Protein AF-A0A165BL50-F1 (afdb_monomer)

Radius of gyration: 15.46 Å; Cα contacts (8 Å, |Δi|>4): 243; chains: 1; bounding box: 38×26×50 Å

Organism: NCBI:txid1314781

Secondary structure (DSSP, 8-state):
-----------HHHHHHHHHHTTTS-EEEEEE-----HHHHHHHHHHHHHHHTTGGGEEEEEEEE-TT--STTTTGGGGS--TT--EEEEEE--SS-S-S--EEEE-S--TT--EEEEES--EEE-TTS---TT--EEEE-

Foldseek 3Di:
DDPPPDPPDPPLVVLLVVCVVCVPAQDAEAEADDDDDPVVLVVLQSSLVSVLVNQLRHAEYAEEAEPPNACPPSVVSQLDENANHAYDHYHYPDPDQRPPDADENGNAHHQRHAEDADYSDRYDYHPNRPDNPNHNYDHYD

Solvent-accessible surface area (backbone atoms only — not comparable to full-atom values): 7962 Å² total; per-residue (Å²): 141,75,83,85,74,72,85,72,71,82,56,60,66,57,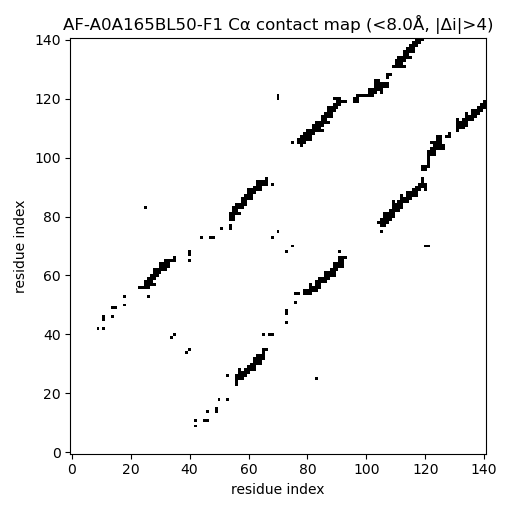53,51,51,55,60,63,72,46,75,84,54,76,37,73,46,78,45,84,43,87,66,83,45,72,71,52,54,52,53,50,50,52,50,45,56,58,50,39,78,47,34,58,35,30,28,34,38,37,39,35,37,36,59,90,69,53,66,74,74,64,52,52,46,44,49,41,58,24,60,55,22,31,36,42,36,40,38,39,58,67,94,63,78,50,58,95,64,62,42,68,45,26,57,54,36,35,69,43,26,28,35,42,35,40,29,50,60,47,72,33,62,21,84,90,48,88,69,58,84,45,54,78,41,80,47,79,89

Nearest PDB structures (foldseek):
  9esi-assembly1_z  TM=3.004E-01  e=2.885E+00  Schizosaccharomyces pombe

Mean predicted aligned error: 7.15 Å

pLDDT: mean 83.73, std 14.33, range [39.0, 98.31]

Sequence (141 aa):
MTDDGDMREIDLVHIELLLNRLQSAPLDVTLHWHHDSRHVVVNLRTALAQIAKHVARLRRVELWLPRGITREPTMDMFKAPTPILTHLFILIASTAQLSETFVENYFPHVPRLCFLELWGIGMSRSPRNPSFSCLRTLKLS

Structure (mmCIF, N/CA/C/O backbone):
data_AF-A0A165BL50-F1
#
_entry.id   AF-A0A165BL50-F1
#
loop_
_atom_site.group_PDB
_atom_site.id
_atom_site.type_symbol
_atom_site.label_atom_id
_atom_site.label_alt_id
_atom_site.label_comp_id
_atom_site.label_asym_id
_atom_site.label_entity_id
_atom_site.label_seq_id
_atom_site.pdbx_PDB_ins_code
_atom_site.Cartn_x
_atom_site.Cartn_y
_atom_site.Cartn_z
_atom_site.occupancy
_atom_site.B_iso_or_equiv
_atom_site.auth_seq_id
_atom_site.auth_comp_id
_atom_site.auth_asym_id
_atom_site.auth_atom_id
_atom_site.pdbx_PDB_model_num
ATOM 1 N N . MET A 1 1 ? 0.083 -16.455 -33.897 1.00 43.88 1 MET A N 1
ATOM 2 C CA . MET A 1 1 ? -1.155 -16.218 -33.129 1.00 43.88 1 MET A CA 1
ATOM 3 C C . MET A 1 1 ? -0.746 -15.853 -31.720 1.00 43.88 1 MET A C 1
ATOM 5 O O . MET A 1 1 ? -0.544 -16.732 -30.897 1.00 43.88 1 MET A O 1
ATOM 9 N N . THR A 1 2 ? -0.528 -14.569 -31.482 1.00 39.00 2 THR A N 1
ATOM 10 C CA . THR A 1 2 ? -0.402 -14.012 -30.137 1.00 39.00 2 THR A CA 1
ATOM 11 C C . THR A 1 2 ? -1.529 -13.015 -30.033 1.00 39.00 2 THR A C 1
ATOM 13 O O . THR A 1 2 ? -1.589 -12.064 -30.806 1.00 39.00 2 THR A O 1
ATOM 16 N N . ASP A 1 3 ? -2.469 -13.389 -29.182 1.00 40.22 3 ASP A N 1
ATOM 17 C CA . ASP A 1 3 ? -3.639 -12.647 -28.762 1.00 40.22 3 ASP A CA 1
ATOM 18 C C . ASP A 1 3 ? -3.217 -11.223 -28.379 1.00 40.22 3 ASP A C 1
ATOM 20 O O . ASP A 1 3 ? -2.521 -11.016 -27.385 1.00 40.22 3 ASP A O 1
ATOM 24 N N . ASP A 1 4 ? -3.573 -10.260 -29.229 1.00 43.59 4 ASP A N 1
ATOM 25 C CA . ASP A 1 4 ? -3.38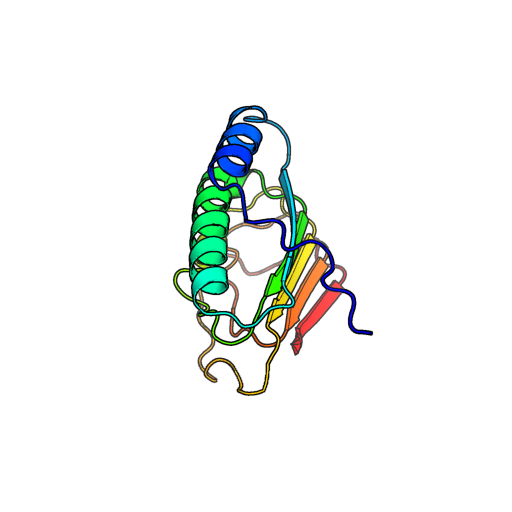2 -8.816 -29.047 1.00 43.59 4 ASP A CA 1
ATOM 26 C C . ASP A 1 4 ? -4.488 -8.313 -28.096 1.00 43.59 4 ASP A C 1
ATOM 28 O O . ASP A 1 4 ? -5.320 -7.458 -28.409 1.00 43.59 4 ASP A O 1
ATOM 32 N N . GLY A 1 5 ? -4.575 -9.007 -26.959 1.00 41.06 5 GLY A N 1
ATOM 33 C CA . GLY A 1 5 ? -5.680 -8.989 -26.022 1.00 41.06 5 GLY A CA 1
ATOM 34 C C . GLY A 1 5 ? -5.672 -7.721 -25.189 1.00 41.06 5 GLY A C 1
ATOM 35 O O . GLY A 1 5 ? -5.028 -7.654 -24.147 1.00 41.06 5 GLY A O 1
ATOM 36 N N . ASP A 1 6 ? -6.448 -6.751 -25.659 1.00 44.22 6 ASP A N 1
ATOM 37 C CA . ASP A 1 6 ? -7.112 -5.724 -24.858 1.00 44.22 6 ASP A CA 1
ATOM 38 C C . ASP A 1 6 ? -6.143 -4.871 -24.020 1.00 44.22 6 ASP A C 1
ATOM 40 O O . ASP A 1 6 ? -6.134 -4.882 -22.786 1.00 44.22 6 ASP A O 1
ATOM 44 N N . MET A 1 7 ? -5.324 -4.082 -24.724 1.00 46.00 7 MET A N 1
ATOM 45 C CA . MET A 1 7 ? -4.566 -2.970 -24.155 1.00 46.00 7 MET A CA 1
ATOM 46 C C . MET A 1 7 ? -5.552 -1.899 -23.667 1.00 46.00 7 MET A C 1
ATOM 48 O O . MET A 1 7 ? -5.769 -0.878 -24.317 1.00 46.00 7 MET A O 1
ATOM 52 N N . ARG A 1 8 ? -6.187 -2.147 -22.518 1.00 56.03 8 ARG A N 1
ATOM 53 C CA . ARG A 1 8 ? -6.992 -1.149 -21.819 1.00 56.03 8 ARG A CA 1
ATOM 54 C C . ARG A 1 8 ? -6.043 -0.063 -21.353 1.00 56.03 8 ARG A C 1
ATOM 56 O O . ARG A 1 8 ? -5.360 -0.200 -20.339 1.00 56.03 8 ARG A O 1
ATOM 63 N N . GLU A 1 9 ? -5.958 0.994 -22.147 1.00 63.38 9 GLU A N 1
ATOM 64 C CA . GLU A 1 9 ? -5.357 2.248 -21.732 1.00 63.38 9 GLU A CA 1
ATOM 65 C C . GLU A 1 9 ? -5.917 2.602 -20.348 1.00 63.38 9 GLU A C 1
ATOM 67 O O . GLU A 1 9 ? -7.124 2.501 -20.111 1.00 63.38 9 GLU A O 1
ATOM 72 N N . ILE A 1 10 ? -5.036 2.919 -19.392 1.00 67.19 10 ILE A N 1
ATOM 73 C CA . ILE A 1 10 ? -5.497 3.314 -18.061 1.00 67.19 10 ILE A CA 1
ATOM 74 C C . ILE A 1 10 ? -6.258 4.618 -18.227 1.00 67.19 10 ILE A C 1
ATOM 76 O O . ILE A 1 10 ? -5.647 5.673 -18.398 1.00 67.19 10 ILE A O 1
ATOM 80 N N . ASP A 1 11 ? -7.578 4.557 -18.111 1.00 82.69 11 ASP A N 1
ATOM 81 C CA . ASP A 1 11 ? -8.385 5.758 -17.986 1.00 82.69 11 ASP A CA 1
ATOM 82 C C . ASP A 1 11 ? -8.209 6.324 -16.568 1.00 82.69 11 ASP A C 1
ATOM 84 O O . ASP A 1 11 ? -8.940 6.014 -15.622 1.00 82.69 11 ASP A O 1
ATOM 88 N N . LEU A 1 12 ? -7.164 7.140 -16.415 1.00 83.31 12 LEU A N 1
ATOM 89 C CA . LEU A 1 12 ? -6.819 7.820 -15.167 1.00 83.31 12 LEU A CA 1
ATOM 90 C C . LEU A 1 12 ? -7.940 8.751 -14.689 1.00 83.31 12 LEU A C 1
ATOM 92 O O . LEU A 1 12 ? -8.072 8.977 -13.484 1.00 83.31 12 LEU A O 1
ATOM 96 N N . VAL A 1 13 ? -8.755 9.274 -15.612 1.00 85.31 13 VAL A N 1
ATOM 97 C CA . VAL A 1 13 ? -9.921 10.103 -15.284 1.00 85.31 13 VAL A CA 1
ATOM 98 C C . VAL A 1 13 ? -11.008 9.226 -14.676 1.00 85.31 13 VAL A C 1
ATOM 100 O O . VAL A 1 13 ? -11.589 9.578 -13.649 1.00 85.31 13 VAL A O 1
ATOM 103 N N . HIS A 1 14 ? -11.248 8.049 -15.253 1.00 86.12 14 HIS A N 1
ATOM 104 C CA . HIS A 1 14 ? -12.198 7.090 -14.701 1.00 86.12 14 HIS A CA 1
ATOM 105 C C . HIS A 1 14 ? -11.792 6.604 -13.305 1.00 86.12 14 HIS A C 1
ATOM 107 O O . HIS A 1 14 ? -12.635 6.578 -12.407 1.00 86.12 14 HIS A O 1
ATOM 113 N N . ILE A 1 15 ? -10.510 6.279 -13.090 1.00 85.19 15 ILE A N 1
ATOM 114 C CA . ILE A 1 15 ? -9.994 5.893 -11.765 1.00 85.19 15 ILE A CA 1
ATOM 115 C C . ILE A 1 15 ? -10.257 7.002 -10.745 1.00 85.19 15 ILE A C 1
ATOM 117 O O . ILE A 1 15 ? -10.827 6.740 -9.685 1.00 85.19 15 ILE A O 1
ATOM 121 N N . GLU A 1 16 ? -9.903 8.246 -11.069 1.00 87.12 16 GLU A N 1
ATOM 122 C CA . GLU A 1 16 ? -10.139 9.386 -10.182 1.00 87.12 16 GLU A CA 1
ATOM 123 C C . GLU A 1 16 ? -11.630 9.578 -9.871 1.00 87.12 16 GLU A C 1
ATOM 125 O O . GLU A 1 16 ? -12.008 9.751 -8.710 1.00 87.12 16 GLU A O 1
ATOM 130 N N . LEU A 1 17 ? -12.502 9.479 -10.879 1.00 87.44 17 LEU A N 1
ATOM 131 C CA . LEU A 1 17 ? -13.951 9.575 -10.694 1.00 87.44 17 LEU A CA 1
ATOM 132 C C . LEU A 1 17 ? -14.499 8.462 -9.792 1.00 87.44 17 LEU A C 1
ATOM 134 O O . LEU A 1 17 ? -15.326 8.739 -8.919 1.00 87.44 17 LEU A O 1
ATOM 138 N N . LEU A 1 18 ? -14.051 7.217 -9.969 1.00 86.25 18 LEU A N 1
ATOM 139 C CA . LEU A 1 18 ? -14.469 6.092 -9.127 1.00 86.25 18 LEU A CA 1
ATOM 140 C C . LEU A 1 1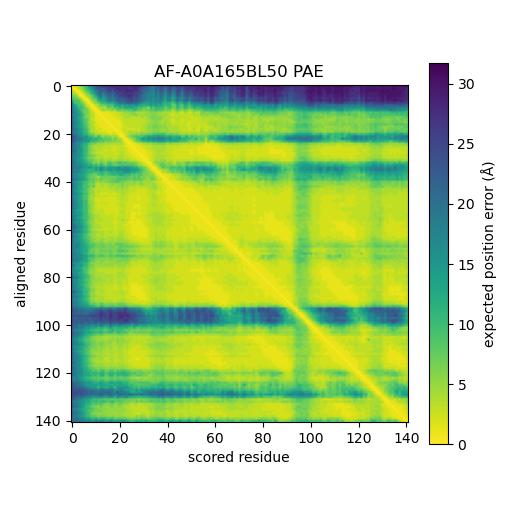8 ? -14.022 6.276 -7.673 1.00 86.25 18 LEU A C 1
ATOM 142 O O . LEU A 1 18 ? -14.826 6.107 -6.750 1.00 86.25 18 LEU A O 1
ATOM 146 N N . LEU A 1 19 ? -12.767 6.676 -7.463 1.00 88.12 19 LEU A N 1
ATOM 147 C CA . LEU A 1 19 ? -12.213 6.908 -6.129 1.00 88.12 19 LEU A CA 1
ATOM 148 C C . LEU A 1 19 ? -12.948 8.039 -5.392 1.00 88.12 19 LEU A C 1
ATOM 150 O O . LEU A 1 19 ? -13.220 7.916 -4.189 1.00 88.12 19 LEU A O 1
ATOM 154 N N . ASN A 1 20 ? -13.333 9.088 -6.129 1.00 86.50 20 ASN A N 1
ATOM 155 C CA . ASN A 1 20 ? -14.060 10.250 -5.618 1.00 86.50 20 ASN A CA 1
ATOM 156 C C . ASN A 1 20 ? -15.553 10.006 -5.382 1.00 86.50 20 ASN A C 1
ATOM 158 O O . ASN A 1 20 ? -16.134 10.681 -4.538 1.00 86.50 20 ASN A O 1
ATOM 162 N N . ARG A 1 21 ? -16.199 9.071 -6.089 1.00 84.75 21 ARG A N 1
ATOM 163 C CA . ARG A 1 21 ? -17.623 8.745 -5.865 1.00 84.75 21 ARG A CA 1
ATOM 164 C C . ARG A 1 21 ? -17.846 7.924 -4.598 1.00 84.75 21 ARG A C 1
ATOM 166 O O . ARG A 1 21 ? -18.884 8.048 -3.958 1.00 84.75 21 ARG A O 1
ATOM 173 N N . LEU A 1 22 ? -16.870 7.107 -4.212 1.00 78.62 22 LEU A N 1
ATOM 174 C CA . LEU A 1 22 ? -16.989 6.154 -3.106 1.00 78.62 22 LEU A CA 1
ATOM 175 C C . LEU A 1 22 ? -16.347 6.666 -1.805 1.00 78.62 22 LEU A C 1
ATOM 177 O O . LEU A 1 22 ? -15.743 5.880 -1.088 1.00 78.62 22 LEU A O 1
ATOM 181 N N . GLN A 1 23 ? -16.439 7.964 -1.491 1.00 75.94 23 GLN A N 1
ATOM 182 C CA . GLN A 1 23 ? -15.556 8.653 -0.524 1.00 75.94 23 GLN A CA 1
ATOM 183 C C . GLN A 1 23 ? -15.389 7.993 0.855 1.00 75.94 23 GLN A C 1
ATOM 185 O O . GLN A 1 23 ? -14.320 8.119 1.445 1.00 75.94 23 GLN A O 1
ATOM 190 N N . SER A 1 24 ? -16.396 7.282 1.366 1.00 81.00 24 SER A N 1
ATOM 191 C CA . SER A 1 24 ? -16.374 6.649 2.693 1.00 81.00 24 SER A CA 1
ATOM 192 C C . SER A 1 24 ? -16.245 5.123 2.670 1.00 81.00 24 SER A C 1
ATOM 194 O O . SER A 1 24 ? -16.049 4.510 3.720 1.00 81.00 24 SER A O 1
ATOM 196 N N . ALA A 1 25 ? -16.340 4.488 1.499 1.00 91.38 25 ALA A N 1
ATOM 197 C CA . ALA A 1 25 ? -16.301 3.034 1.404 1.00 91.38 25 ALA A CA 1
ATOM 198 C C . ALA A 1 25 ? -14.858 2.509 1.534 1.00 91.38 25 ALA A C 1
ATOM 200 O O . ALA A 1 25 ? -13.929 3.146 1.010 1.00 91.38 25 ALA A O 1
ATOM 201 N N . PRO A 1 26 ? -14.652 1.342 2.178 1.00 95.38 26 PRO A N 1
ATOM 202 C CA . PRO A 1 26 ? -13.386 0.623 2.104 1.00 95.38 26 PRO A CA 1
ATOM 203 C C . PRO A 1 26 ? -12.965 0.408 0.648 1.00 95.38 26 PRO A C 1
ATOM 205 O O . PRO A 1 26 ? -13.801 0.125 -0.210 1.00 95.38 26 PRO A O 1
ATOM 208 N N . LEU A 1 27 ? -11.672 0.559 0.385 1.00 95.12 27 LEU A N 1
ATOM 209 C CA . LEU A 1 27 ? -11.082 0.469 -0.940 1.00 95.12 27 LEU A CA 1
ATOM 210 C C . LEU A 1 27 ? -10.262 -0.818 -1.045 1.00 95.12 27 LEU A C 1
ATOM 212 O O . LEU A 1 27 ? -9.297 -1.011 -0.301 1.00 95.12 27 LEU A O 1
ATOM 216 N N . ASP A 1 28 ? -10.653 -1.671 -1.983 1.00 96.25 28 ASP A N 1
ATOM 217 C CA . ASP A 1 28 ? -9.877 -2.835 -2.391 1.00 96.25 28 ASP A CA 1
ATOM 218 C C . ASP A 1 28 ? -9.224 -2.529 -3.743 1.00 96.25 28 ASP A C 1
ATOM 220 O O . ASP A 1 28 ? -9.893 -2.081 -4.675 1.00 96.25 28 ASP A O 1
ATOM 224 N N . VAL A 1 29 ? -7.912 -2.729 -3.833 1.00 94.50 29 VAL A N 1
ATOM 225 C CA . VAL A 1 29 ? -7.104 -2.431 -5.017 1.00 94.50 29 VAL A CA 1
ATOM 226 C C . VAL A 1 29 ? -6.451 -3.712 -5.495 1.00 94.50 29 VAL A C 1
ATOM 228 O O . VAL A 1 29 ? -5.676 -4.320 -4.762 1.00 94.50 29 VAL A O 1
ATOM 231 N N . THR A 1 30 ? -6.707 -4.066 -6.747 1.00 94.62 30 THR A N 1
ATOM 232 C CA . THR A 1 30 ? -6.065 -5.192 -7.421 1.00 94.62 30 THR A CA 1
ATOM 233 C C . THR A 1 30 ? -5.530 -4.682 -8.753 1.00 94.62 30 THR A C 1
ATOM 235 O O . THR A 1 30 ? -6.307 -4.301 -9.628 1.00 94.62 30 THR A O 1
ATOM 238 N N . LEU A 1 31 ? -4.205 -4.619 -8.894 1.00 90.31 31 LEU A N 1
ATOM 239 C CA . LEU A 1 31 ? -3.535 -4.123 -10.098 1.00 90.31 31 LEU A CA 1
ATOM 240 C C . LEU A 1 31 ? -2.582 -5.186 -10.631 1.00 90.31 31 LEU A C 1
ATOM 242 O O . LEU A 1 31 ? -1.491 -5.371 -10.093 1.00 90.31 31 LEU A O 1
ATOM 246 N N . HIS A 1 32 ? -2.994 -5.857 -11.704 1.00 88.81 32 HIS A N 1
ATOM 247 C CA . HIS A 1 32 ? -2.169 -6.832 -12.408 1.00 88.81 32 HIS A CA 1
ATOM 248 C C . HIS A 1 32 ? -1.467 -6.170 -13.578 1.00 88.81 32 HIS A C 1
ATOM 250 O O . HIS A 1 32 ? -2.115 -5.733 -14.528 1.00 88.81 32 HIS A O 1
ATOM 256 N N . TRP A 1 33 ? -0.142 -6.112 -13.512 1.00 80.31 33 TRP A N 1
ATOM 257 C CA . TRP A 1 33 ? 0.651 -5.456 -14.529 1.00 80.31 33 TRP A CA 1
ATOM 258 C C . TRP A 1 33 ? 1.697 -6.395 -15.121 1.00 80.31 33 TRP A C 1
ATOM 260 O O . TRP A 1 33 ? 2.659 -6.779 -14.460 1.00 80.31 33 TRP A O 1
ATOM 270 N N . HIS A 1 34 ? 1.515 -6.749 -16.394 1.00 70.88 34 HIS A N 1
ATOM 271 C CA . HIS A 1 34 ? 2.358 -7.732 -17.083 1.00 70.88 34 HIS A CA 1
ATOM 272 C C . HIS A 1 34 ? 3.265 -7.128 -18.169 1.00 70.88 34 HIS A C 1
ATOM 274 O O . HIS A 1 34 ? 4.191 -7.795 -18.623 1.00 70.88 34 HIS A O 1
ATOM 280 N N . HIS A 1 35 ? 3.049 -5.867 -18.564 1.00 69.19 35 HIS A N 1
ATOM 281 C CA . HIS A 1 35 ? 3.787 -5.230 -19.661 1.00 69.19 35 HIS A CA 1
ATOM 282 C C . HIS A 1 35 ? 4.887 -4.275 -19.182 1.00 69.19 35 HIS A C 1
ATOM 284 O O . HIS A 1 35 ? 4.643 -3.394 -18.359 1.00 69.19 35 HIS A O 1
ATOM 290 N N . ASP A 1 36 ? 6.078 -4.410 -19.773 1.00 67.44 36 ASP A N 1
ATOM 291 C CA . ASP A 1 36 ? 7.304 -3.662 -19.448 1.00 67.44 36 ASP A CA 1
ATOM 292 C C . ASP A 1 36 ? 7.540 -2.472 -20.408 1.00 67.44 36 ASP A C 1
ATOM 294 O O . ASP A 1 36 ? 8.626 -2.266 -20.949 1.00 67.44 36 ASP A O 1
ATOM 298 N N . SER A 1 37 ? 6.485 -1.703 -20.702 1.00 74.44 37 SER A N 1
ATOM 299 C CA . SER A 1 37 ? 6.590 -0.497 -21.540 1.00 74.44 37 SER A CA 1
ATOM 300 C C . SER A 1 37 ? 6.802 0.755 -20.682 1.00 74.44 37 SER A C 1
ATOM 302 O O . SER A 1 37 ? 6.173 0.936 -19.640 1.00 74.44 37 SER A O 1
ATOM 304 N N . ARG A 1 38 ? 7.660 1.685 -21.124 1.00 71.50 38 ARG A N 1
ATOM 305 C CA . ARG A 1 38 ? 7.952 2.921 -20.368 1.00 71.50 38 ARG A CA 1
ATOM 306 C C . ARG A 1 38 ? 6.719 3.806 -20.159 1.00 71.50 38 ARG A C 1
ATOM 308 O O . ARG A 1 38 ? 6.532 4.323 -19.061 1.00 71.50 38 ARG A O 1
ATOM 315 N N . HIS A 1 39 ? 5.876 3.967 -21.182 1.00 72.94 39 HIS A N 1
ATOM 316 C CA . HIS A 1 39 ? 4.629 4.750 -21.088 1.00 72.94 39 HIS A CA 1
ATOM 317 C C . HIS A 1 39 ? 3.692 4.194 -20.016 1.00 72.94 39 HIS A C 1
ATOM 319 O O . HIS A 1 39 ? 3.039 4.912 -19.265 1.00 72.94 39 HIS A O 1
ATOM 325 N N . VAL A 1 40 ? 3.703 2.877 -19.916 1.00 74.94 40 VAL A N 1
ATOM 326 C CA . VAL A 1 40 ? 2.874 2.104 -19.020 1.00 74.94 40 VAL A CA 1
ATOM 327 C C . VAL A 1 40 ? 3.324 2.254 -17.557 1.00 74.94 40 VAL A C 1
ATOM 329 O O . VAL A 1 40 ? 2.486 2.431 -16.674 1.00 74.94 40 VAL A O 1
ATOM 332 N N . VAL A 1 41 ? 4.635 2.321 -17.296 1.00 80.12 41 VAL A N 1
ATOM 333 C CA . VAL A 1 41 ? 5.176 2.633 -15.958 1.00 80.12 41 VAL A CA 1
ATOM 334 C C . VAL A 1 41 ? 4.769 4.037 -15.490 1.00 80.12 41 VAL A C 1
ATOM 336 O O . VAL A 1 41 ? 4.488 4.232 -14.306 1.00 80.12 41 VAL A O 1
ATOM 339 N N . VAL A 1 42 ? 4.712 5.020 -16.396 1.00 83.38 42 VAL A N 1
ATOM 340 C CA . VAL A 1 42 ? 4.263 6.384 -16.062 1.00 83.38 42 VAL A CA 1
ATOM 341 C C . VAL A 1 42 ? 2.793 6.385 -15.648 1.00 83.38 42 VAL A C 1
ATOM 343 O O . VAL A 1 42 ? 2.470 6.897 -14.577 1.00 83.38 42 VAL A O 1
ATOM 346 N N . ASN A 1 43 ? 1.917 5.755 -16.433 1.00 85.31 43 ASN A N 1
ATOM 347 C CA . ASN A 1 43 ? 0.490 5.679 -16.108 1.00 85.31 43 ASN A CA 1
ATOM 348 C C . ASN A 1 43 ? 0.245 4.936 -14.787 1.00 85.31 43 ASN A C 1
ATOM 350 O O . ASN A 1 43 ? -0.557 5.384 -13.970 1.00 85.31 43 ASN A O 1
ATOM 354 N N . LEU A 1 44 ? 0.992 3.859 -14.530 1.00 86.62 44 LEU A N 1
ATOM 355 C CA . LEU A 1 44 ? 0.942 3.127 -13.265 1.00 86.62 44 LEU A CA 1
ATOM 356 C C . LEU A 1 44 ? 1.340 4.005 -12.071 1.00 86.62 44 LEU A C 1
ATOM 358 O O . LEU A 1 44 ? 0.649 4.009 -11.054 1.00 86.62 44 LEU A O 1
ATOM 362 N N . ARG A 1 45 ? 2.424 4.782 -12.189 1.00 88.00 45 ARG A N 1
ATOM 363 C CA . ARG A 1 45 ? 2.829 5.738 -11.143 1.00 88.00 45 ARG A CA 1
ATOM 364 C C . ARG A 1 45 ? 1.732 6.765 -10.873 1.00 88.00 45 ARG A C 1
ATOM 366 O O . ARG A 1 45 ? 1.451 7.047 -9.711 1.00 88.00 45 ARG A O 1
ATOM 373 N N . THR A 1 46 ? 1.088 7.282 -11.918 1.00 89.56 46 THR A N 1
ATOM 374 C CA . THR A 1 46 ? -0.016 8.241 -11.776 1.00 89.56 46 THR A CA 1
ATOM 375 C C . THR A 1 46 ? -1.233 7.610 -11.100 1.00 89.56 46 THR A C 1
ATOM 377 O O . THR A 1 46 ? -1.780 8.198 -10.168 1.00 89.56 46 THR A O 1
ATOM 380 N N . ALA A 1 47 ? -1.615 6.391 -11.491 1.00 90.12 47 ALA A N 1
ATOM 381 C CA . ALA A 1 47 ? -2.709 5.657 -10.857 1.00 90.12 47 ALA A CA 1
ATOM 382 C C . ALA A 1 47 ? -2.425 5.387 -9.368 1.00 90.12 47 ALA A C 1
ATOM 384 O O . ALA A 1 47 ? -3.273 5.637 -8.511 1.00 90.12 47 ALA A O 1
ATOM 385 N N . LEU A 1 48 ? -1.208 4.949 -9.031 1.00 92.62 48 LEU A N 1
ATOM 386 C CA . LEU A 1 48 ? -0.797 4.728 -7.640 1.00 92.62 48 LEU A CA 1
ATOM 387 C C . LEU A 1 48 ? -0.776 6.032 -6.834 1.00 92.62 48 LEU A C 1
ATOM 389 O O . LEU A 1 48 ? -1.210 6.039 -5.685 1.00 92.62 48 LEU A O 1
ATOM 393 N N . ALA A 1 49 ? -0.371 7.153 -7.438 1.00 92.06 49 ALA A N 1
ATOM 394 C CA . ALA A 1 49 ? -0.446 8.467 -6.801 1.00 92.06 49 ALA A CA 1
ATOM 395 C C . ALA A 1 49 ? -1.896 8.918 -6.537 1.00 92.06 49 ALA A C 1
ATOM 397 O O . ALA A 1 49 ? -2.166 9.544 -5.512 1.00 92.06 49 ALA A O 1
ATOM 398 N N . GLN A 1 50 ? -2.847 8.591 -7.418 1.00 92.25 50 GLN A N 1
ATOM 399 C CA . GLN A 1 50 ? -4.274 8.835 -7.169 1.00 92.25 50 GLN A CA 1
ATOM 400 C C . GLN A 1 50 ? -4.798 7.954 -6.025 1.00 92.25 50 GLN A C 1
ATOM 402 O O . GLN A 1 50 ? -5.453 8.461 -5.115 1.00 92.25 50 GLN A O 1
ATOM 407 N N . ILE A 1 51 ? -4.453 6.663 -6.014 1.00 93.44 51 ILE A N 1
ATOM 408 C CA . ILE A 1 51 ? -4.828 5.721 -4.944 1.00 93.44 51 ILE A CA 1
ATOM 409 C C . ILE A 1 51 ? -4.252 6.161 -3.592 1.00 93.44 51 ILE A C 1
A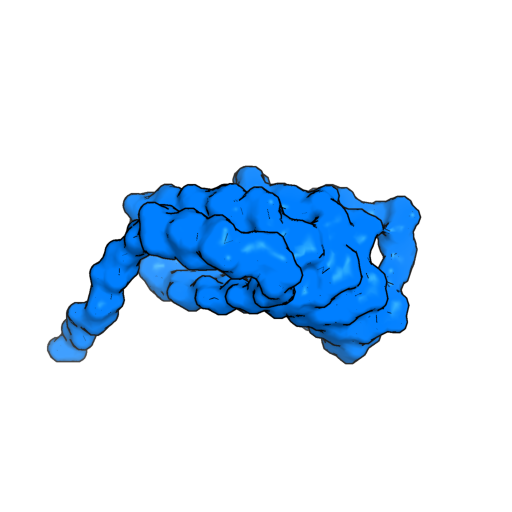TOM 411 O O . ILE A 1 51 ? -4.947 6.092 -2.576 1.00 93.44 51 ILE A O 1
ATOM 415 N N . ALA A 1 52 ? -3.021 6.679 -3.573 1.00 94.12 52 ALA A N 1
ATOM 416 C CA . ALA A 1 52 ? -2.352 7.169 -2.370 1.00 94.12 52 ALA A CA 1
ATOM 417 C C . ALA A 1 52 ? -3.161 8.244 -1.623 1.00 94.12 52 ALA A C 1
ATOM 419 O O . ALA A 1 52 ? -3.135 8.290 -0.393 1.00 94.12 52 ALA A O 1
ATOM 420 N N . LYS A 1 53 ? -3.951 9.061 -2.337 1.00 93.50 53 LYS A N 1
ATOM 421 C CA . LYS A 1 53 ? -4.849 10.063 -1.729 1.00 93.50 53 LYS A CA 1
ATOM 422 C C . LYS A 1 53 ? -5.946 9.433 -0.858 1.00 93.50 53 LYS A C 1
ATOM 424 O O . LYS A 1 53 ? -6.517 10.104 -0.004 1.00 93.50 53 LYS A O 1
ATOM 429 N N . HIS A 1 54 ? -6.228 8.144 -1.045 1.00 94.69 54 HIS A N 1
ATOM 430 C CA . HIS A 1 54 ? -7.261 7.386 -0.336 1.00 94.69 54 HIS A CA 1
ATOM 431 C C . HIS A 1 54 ? -6.676 6.301 0.577 1.00 94.69 54 HIS A C 1
ATOM 433 O O . HIS A 1 54 ? -7.384 5.376 0.975 1.00 94.69 54 HIS A O 1
ATOM 439 N N . VAL A 1 55 ? -5.398 6.420 0.944 1.00 95.19 55 VAL A N 1
ATOM 440 C CA . VAL A 1 55 ? -4.647 5.408 1.697 1.00 95.19 55 VAL A CA 1
ATOM 441 C C . VAL A 1 55 ? -5.342 4.926 2.978 1.00 95.19 55 VAL A C 1
ATOM 443 O O . VAL A 1 55 ? -5.398 3.727 3.236 1.00 95.19 55 VAL A O 1
ATOM 446 N N . ALA A 1 56 ? -5.972 5.824 3.742 1.00 95.25 56 ALA A N 1
ATOM 447 C CA . ALA A 1 56 ? -6.663 5.471 4.987 1.00 95.25 56 ALA A CA 1
ATOM 448 C C . ALA A 1 56 ? -7.861 4.519 4.786 1.00 95.25 56 ALA A C 1
ATOM 450 O O . ALA A 1 56 ? -8.315 3.888 5.742 1.00 95.25 56 ALA A O 1
ATOM 451 N N . ARG A 1 57 ? -8.369 4.415 3.550 1.00 95.56 57 ARG A N 1
ATOM 452 C CA . ARG A 1 57 ? -9.488 3.550 3.158 1.00 95.56 57 ARG A CA 1
ATOM 453 C C . ARG A 1 57 ? -9.032 2.195 2.619 1.00 95.56 57 ARG A C 1
ATOM 455 O O . ARG A 1 57 ? -9.883 1.344 2.379 1.00 95.56 57 ARG A O 1
ATOM 462 N N . LEU A 1 58 ? -7.734 1.982 2.402 1.00 96.94 58 LEU A N 1
ATOM 463 C CA . LEU A 1 58 ? -7.234 0.728 1.844 1.00 96.94 58 LEU A CA 1
ATOM 464 C C . LEU A 1 58 ? -7.507 -0.428 2.806 1.00 96.94 58 LEU A C 1
ATOM 466 O O . LEU A 1 58 ? -7.044 -0.423 3.947 1.00 96.94 58 LEU A O 1
ATOM 470 N N . ARG A 1 59 ? -8.260 -1.421 2.329 1.00 97.31 59 ARG A N 1
ATOM 471 C CA . ARG A 1 59 ? -8.613 -2.633 3.076 1.00 97.31 59 ARG A CA 1
ATOM 472 C C . ARG A 1 59 ? -7.894 -3.860 2.530 1.00 97.31 59 ARG A C 1
ATOM 474 O O . ARG A 1 59 ? -7.371 -4.649 3.324 1.00 97.31 59 ARG A O 1
ATOM 481 N N . ARG A 1 60 ? -7.851 -4.021 1.207 1.00 98.12 60 ARG A N 1
ATOM 482 C CA . ARG A 1 60 ? -7.088 -5.067 0.515 1.00 98.12 60 ARG A CA 1
ATOM 483 C C . ARG A 1 60 ? -6.295 -4.450 -0.624 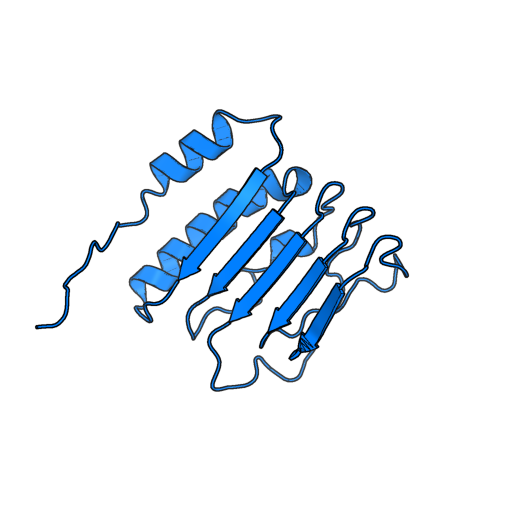1.00 98.12 60 ARG A C 1
ATOM 485 O O . ARG A 1 60 ? -6.844 -3.660 -1.383 1.00 98.12 60 ARG A O 1
ATOM 492 N N . VAL A 1 61 ? -5.020 -4.793 -0.733 1.00 97.69 61 VAL A N 1
ATOM 493 C CA . VAL A 1 61 ? -4.152 -4.301 -1.802 1.00 97.69 61 VAL A CA 1
ATOM 494 C C . VAL A 1 61 ? -3.347 -5.456 -2.363 1.00 97.69 61 VAL A C 1
ATOM 496 O O . VAL A 1 61 ? -2.633 -6.124 -1.619 1.00 97.69 61 VAL A O 1
ATOM 499 N N . GLU A 1 62 ? -3.465 -5.672 -3.665 1.00 97.06 62 GLU A N 1
ATOM 500 C CA . GLU A 1 62 ? -2.761 -6.707 -4.407 1.00 97.06 62 GLU A CA 1
ATOM 501 C C . GLU A 1 62 ? -2.142 -6.067 -5.659 1.00 97.06 62 GLU A C 1
ATOM 503 O O . GLU A 1 62 ? -2.846 -5.604 -6.560 1.00 97.06 62 GLU A O 1
ATOM 508 N N . LEU A 1 63 ? -0.812 -5.956 -5.678 1.00 94.38 63 LEU A N 1
ATOM 509 C CA . LEU A 1 63 ? -0.055 -5.284 -6.733 1.00 94.38 63 LEU A CA 1
ATOM 510 C C . LEU A 1 63 ? 0.916 -6.267 -7.389 1.00 94.38 63 LEU A C 1
ATOM 512 O O . LEU A 1 63 ? 1.834 -6.750 -6.732 1.00 94.38 63 LEU A O 1
ATOM 516 N N . TRP A 1 64 ? 0.763 -6.499 -8.690 1.00 92.75 64 TRP A N 1
ATOM 517 C CA . TRP A 1 64 ? 1.756 -7.164 -9.534 1.00 92.75 64 TRP A CA 1
ATOM 518 C C . TRP A 1 64 ? 2.345 -6.101 -10.440 1.00 92.75 64 TRP A C 1
ATOM 520 O O . TRP A 1 64 ? 1.673 -5.603 -11.336 1.00 92.75 64 TRP A O 1
ATOM 530 N N . LEU A 1 65 ? 3.572 -5.696 -10.158 1.00 88.94 65 LEU A N 1
ATOM 531 C CA . LEU A 1 65 ? 4.194 -4.524 -10.745 1.00 88.94 65 LEU A CA 1
ATOM 532 C C . LEU A 1 65 ? 5.268 -4.944 -11.752 1.00 88.94 65 LEU A C 1
ATOM 534 O O . LEU A 1 65 ? 5.971 -5.939 -11.526 1.00 88.94 65 LEU A O 1
ATOM 538 N N . PRO A 1 66 ? 5.427 -4.179 -12.847 1.00 87.00 66 PRO A N 1
ATOM 539 C CA . PRO A 1 66 ? 6.409 -4.490 -13.868 1.00 87.00 66 PRO A CA 1
ATOM 540 C C . PRO A 1 66 ? 7.826 -4.202 -13.361 1.00 87.00 66 PRO A C 1
ATOM 542 O O . PRO A 1 66 ? 8.043 -3.579 -12.314 1.00 87.00 66 PRO A O 1
ATOM 545 N N . ARG A 1 67 ? 8.810 -4.624 -14.155 1.00 81.75 67 ARG A N 1
ATOM 546 C CA . ARG A 1 67 ? 10.214 -4.261 -13.952 1.00 81.75 67 ARG A CA 1
ATOM 547 C C . ARG A 1 67 ? 10.396 -2.744 -14.029 1.00 81.75 67 ARG A C 1
ATOM 549 O O . ARG A 1 67 ? 9.598 -2.017 -14.612 1.00 81.75 67 ARG A O 1
ATOM 556 N N . GLY A 1 68 ? 11.452 -2.249 -13.386 1.00 79.38 68 GLY A N 1
ATOM 557 C CA . GLY A 1 68 ? 11.802 -0.826 -13.410 1.00 79.38 68 GLY A CA 1
ATOM 558 C C . GLY A 1 68 ? 10.913 0.082 -12.553 1.00 79.38 68 GLY A C 1
ATOM 559 O O . GLY A 1 68 ? 11.192 1.281 -12.465 1.00 79.38 68 GLY A O 1
ATOM 560 N N . ILE A 1 69 ? 9.886 -0.453 -11.876 1.00 84.12 69 ILE A N 1
ATOM 561 C CA . ILE A 1 69 ? 9.175 0.310 -10.852 1.00 84.12 69 ILE A CA 1
ATOM 562 C C . ILE A 1 69 ? 10.128 0.587 -9.683 1.00 84.12 69 ILE A C 1
ATOM 564 O O . ILE A 1 69 ? 10.804 -0.300 -9.162 1.00 84.12 69 ILE A O 1
ATOM 568 N N . THR A 1 70 ? 10.205 1.846 -9.272 1.00 83.94 70 THR A N 1
ATOM 569 C CA . THR A 1 70 ? 11.009 2.250 -8.118 1.00 83.94 70 THR A CA 1
ATOM 570 C C . THR A 1 70 ? 10.149 2.190 -6.864 1.00 83.94 70 THR A C 1
ATOM 572 O O . THR A 1 70 ? 8.988 2.602 -6.906 1.00 83.94 70 THR A O 1
ATOM 575 N N . ARG A 1 71 ? 10.711 1.712 -5.743 1.00 86.12 71 ARG A N 1
ATOM 576 C CA . ARG A 1 71 ? 10.027 1.724 -4.436 1.00 86.12 71 ARG A CA 1
ATOM 577 C C . ARG A 1 71 ? 9.553 3.134 -4.094 1.00 86.12 71 ARG A C 1
ATOM 579 O O . ARG A 1 71 ? 8.378 3.330 -3.828 1.00 86.12 71 ARG A O 1
ATOM 586 N N . GLU A 1 72 ? 10.448 4.113 -4.141 1.00 85.38 72 GLU A N 1
ATOM 587 C CA . GLU A 1 72 ? 10.118 5.516 -3.886 1.00 85.38 72 GLU A CA 1
ATOM 588 C C . GLU A 1 72 ? 9.982 6.268 -5.223 1.00 85.38 72 GLU A C 1
ATOM 590 O O . GLU A 1 72 ? 10.739 5.986 -6.164 1.00 85.38 72 GLU A O 1
ATOM 595 N N . PRO A 1 73 ? 8.999 7.177 -5.369 1.00 86.38 73 PRO A N 1
ATOM 596 C CA . PRO A 1 73 ? 7.932 7.510 -4.412 1.00 86.38 73 PRO A CA 1
ATOM 597 C C . PRO A 1 73 ? 6.718 6.557 -4.469 1.00 86.38 73 PRO A C 1
ATOM 599 O O . PRO A 1 73 ? 5.745 6.734 -3.744 1.00 86.38 73 PRO A O 1
ATOM 602 N N . THR A 1 74 ? 6.741 5.551 -5.346 1.00 86.94 74 THR A N 1
ATOM 603 C CA . THR A 1 74 ? 5.577 4.717 -5.700 1.00 86.94 74 THR A CA 1
ATOM 604 C C . THR A 1 74 ? 4.887 4.047 -4.503 1.00 86.94 74 THR A C 1
ATOM 606 O O . THR A 1 74 ? 3.668 3.896 -4.493 1.00 86.94 74 THR A O 1
ATOM 609 N N . MET A 1 75 ? 5.657 3.651 -3.491 1.00 90.56 75 MET A N 1
ATOM 610 C CA . MET A 1 75 ? 5.190 2.929 -2.305 1.00 90.56 75 MET A CA 1
ATOM 611 C C . MET A 1 75 ? 5.054 3.823 -1.075 1.00 90.56 75 MET A C 1
ATOM 613 O O . MET A 1 75 ? 4.606 3.346 -0.033 1.00 90.56 75 MET A O 1
ATOM 617 N N . ASP A 1 76 ? 5.375 5.118 -1.177 1.00 92.31 76 ASP A N 1
ATOM 618 C CA . ASP A 1 76 ? 5.368 6.040 -0.034 1.00 92.31 76 ASP A CA 1
ATOM 619 C C . ASP A 1 76 ? 3.985 6.195 0.600 1.00 92.31 76 ASP A C 1
ATOM 621 O O . ASP A 1 76 ? 3.889 6.548 1.773 1.00 92.31 76 ASP A O 1
ATOM 625 N N . MET A 1 77 ? 2.908 5.847 -0.113 1.00 94.62 77 MET A N 1
ATOM 626 C CA . MET A 1 77 ? 1.576 5.773 0.488 1.00 94.62 77 MET A CA 1
ATOM 627 C C . MET A 1 77 ? 1.556 4.878 1.732 1.00 94.62 77 MET A C 1
ATOM 629 O O . MET A 1 77 ? 0.943 5.230 2.733 1.00 94.62 77 MET A O 1
ATOM 633 N N . PHE A 1 78 ? 2.307 3.777 1.750 1.00 94.50 78 PHE A N 1
ATOM 634 C CA . PHE A 1 78 ? 2.363 2.881 2.906 1.00 94.50 78 PHE A CA 1
ATOM 635 C C . PHE A 1 78 ? 3.173 3.438 4.090 1.00 94.50 78 PHE A C 1
ATOM 637 O O . PHE A 1 78 ? 3.189 2.818 5.154 1.00 94.50 78 PHE A O 1
ATOM 644 N N . LYS A 1 79 ? 3.812 4.609 3.947 1.00 94.19 79 LYS A N 1
ATOM 645 C CA . LYS A 1 79 ? 4.361 5.387 5.072 1.00 94.19 79 LYS A CA 1
ATOM 646 C C . LYS A 1 79 ? 3.277 6.182 5.811 1.00 94.19 79 LYS A C 1
ATOM 648 O O . LYS A 1 79 ? 3.551 6.720 6.879 1.00 94.19 79 LYS A O 1
ATOM 653 N N . ALA A 1 80 ? 2.051 6.251 5.286 1.00 94.31 80 ALA A N 1
ATOM 654 C CA . ALA A 1 80 ? 0.897 6.824 5.972 1.00 94.31 80 ALA A CA 1
ATOM 655 C C . ALA A 1 80 ? 0.112 5.758 6.776 1.00 94.31 80 ALA A C 1
ATOM 657 O O . ALA A 1 80 ? 0.199 4.559 6.489 1.00 94.31 80 ALA A O 1
ATOM 658 N N . PRO A 1 81 ? -0.681 6.163 7.788 1.00 94.38 81 PRO A N 1
ATOM 659 C CA . PRO A 1 81 ? -1.581 5.256 8.500 1.00 94.38 81 PRO A CA 1
ATOM 660 C C . PRO A 1 81 ? -2.590 4.560 7.574 1.00 94.38 81 PRO A C 1
ATOM 662 O O . PRO A 1 81 ? -3.264 5.200 6.769 1.00 94.38 81 PRO A O 1
ATOM 665 N N . THR A 1 82 ? -2.743 3.247 7.745 1.00 95.50 82 THR A N 1
ATOM 666 C CA . THR A 1 82 ? -3.643 2.374 6.970 1.00 95.50 82 THR A CA 1
ATOM 667 C C . THR A 1 82 ? -4.484 1.527 7.943 1.00 95.50 82 THR A C 1
ATOM 669 O O . THR A 1 82 ? -4.335 0.307 8.031 1.00 95.50 82 THR A O 1
ATOM 672 N N . PRO A 1 83 ? -5.371 2.166 8.736 1.00 95.19 83 PRO A N 1
ATOM 673 C CA . PRO A 1 83 ? -5.977 1.565 9.930 1.00 95.19 83 PRO A CA 1
ATOM 674 C C . PRO A 1 83 ? -6.880 0.359 9.642 1.00 95.19 83 PRO A C 1
ATOM 676 O O . PRO A 1 83 ? -7.102 -0.476 10.521 1.00 95.19 83 PRO A O 1
ATOM 679 N N . ILE A 1 84 ? -7.418 0.269 8.424 1.00 96.88 84 ILE A N 1
ATOM 680 C CA . ILE A 1 84 ? -8.344 -0.793 8.020 1.00 96.88 84 ILE A CA 1
ATOM 681 C C . ILE A 1 84 ? -7.728 -1.815 7.061 1.00 96.88 84 ILE A C 1
ATOM 683 O O . ILE A 1 84 ? -8.443 -2.707 6.606 1.00 96.88 84 ILE A O 1
ATOM 687 N N . LEU A 1 85 ? -6.423 -1.720 6.785 1.00 97.62 85 LEU A N 1
ATOM 688 C CA . LEU A 1 85 ? -5.720 -2.648 5.906 1.00 97.62 85 LEU A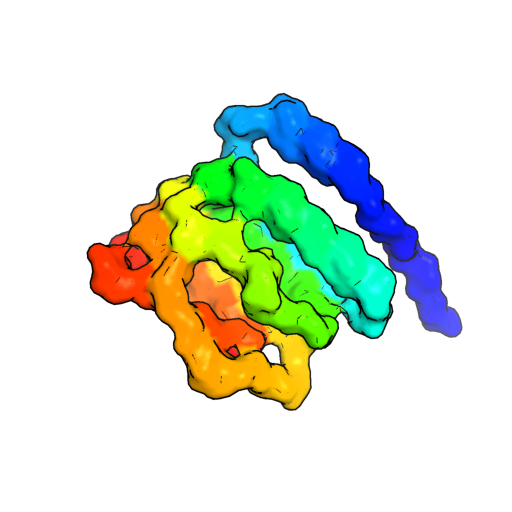 CA 1
ATOM 689 C C . LEU A 1 85 ? -5.652 -4.033 6.550 1.00 97.62 85 LEU A C 1
ATOM 691 O O . LEU A 1 85 ? -5.164 -4.193 7.666 1.00 97.62 85 LEU A O 1
ATOM 695 N N . THR A 1 86 ? -6.148 -5.031 5.825 1.00 98.12 86 THR A N 1
ATOM 696 C CA . THR A 1 86 ? -6.211 -6.437 6.253 1.00 98.12 86 THR A CA 1
ATOM 697 C C . THR A 1 86 ? -5.337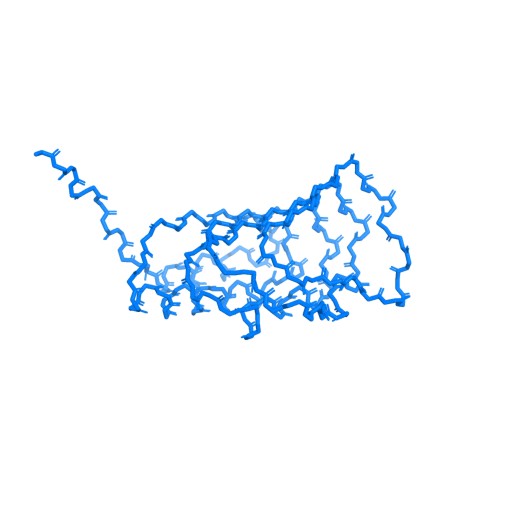 -7.349 5.405 1.00 98.12 86 THR A C 1
ATOM 699 O O . THR A 1 86 ? -4.852 -8.366 5.904 1.00 98.12 86 THR A O 1
ATOM 702 N N . HIS A 1 87 ? -5.118 -6.981 4.143 1.00 98.31 87 HIS A N 1
ATOM 703 C CA . HIS A 1 87 ? -4.400 -7.783 3.165 1.00 98.31 87 HIS A CA 1
ATOM 704 C C . HIS A 1 87 ? -3.484 -6.894 2.331 1.00 98.31 87 HIS A C 1
ATOM 706 O O . HIS A 1 87 ? -3.960 -5.941 1.710 1.00 98.31 87 HIS A O 1
ATOM 712 N N . LEU A 1 88 ? -2.194 -7.221 2.319 1.00 97.44 88 LEU A N 1
ATOM 713 C CA . LEU A 1 88 ? -1.209 -6.585 1.461 1.00 97.44 88 LEU A CA 1
ATOM 714 C C . LEU A 1 88 ? -0.382 -7.643 0.734 1.00 97.44 88 LEU A C 1
ATOM 716 O O . LEU A 1 88 ? 0.331 -8.422 1.367 1.00 97.44 88 LEU A O 1
ATOM 720 N N . PHE A 1 89 ? -0.459 -7.613 -0.589 1.00 96.62 89 PHE A N 1
ATOM 721 C CA . PHE A 1 89 ? 0.359 -8.390 -1.502 1.00 96.62 89 PHE A CA 1
ATOM 722 C C . PHE A 1 89 ? 1.047 -7.435 -2.477 1.00 96.62 89 PHE A C 1
ATOM 724 O O . PHE A 1 89 ? 0.388 -6.637 -3.148 1.00 96.62 89 PHE A O 1
ATOM 731 N N . ILE A 1 90 ? 2.373 -7.503 -2.555 1.00 93.88 90 ILE A N 1
ATOM 732 C CA . ILE A 1 90 ? 3.162 -6.755 -3.532 1.00 93.88 90 ILE A CA 1
ATOM 733 C C . ILE A 1 90 ? 4.169 -7.706 -4.156 1.00 93.88 90 ILE A C 1
ATOM 735 O O . ILE A 1 90 ? 5.036 -8.246 -3.470 1.00 93.88 90 ILE A O 1
ATOM 739 N N . LEU A 1 91 ? 4.077 -7.852 -5.471 1.00 91.50 91 LEU A N 1
ATOM 740 C CA . LEU A 1 91 ? 5.026 -8.574 -6.291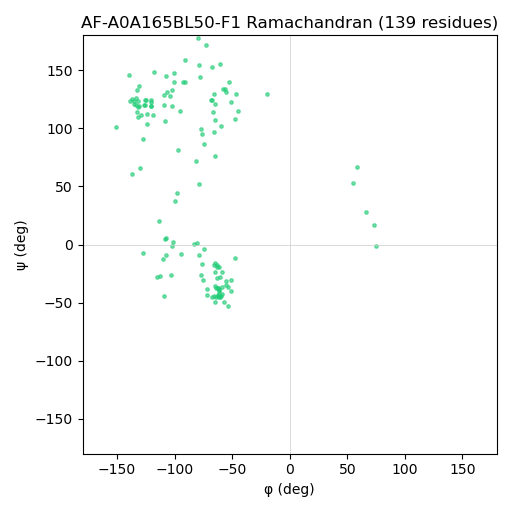 1.00 91.50 91 LEU A CA 1
ATOM 741 C C . LEU A 1 91 ? 5.604 -7.635 -7.332 1.00 91.50 91 LEU A C 1
ATOM 743 O O . LEU A 1 91 ? 4.879 -7.105 -8.167 1.00 91.50 91 LEU A O 1
ATOM 747 N N . ILE A 1 92 ? 6.917 -7.446 -7.296 1.00 87.44 92 ILE A N 1
ATOM 748 C CA . ILE A 1 92 ? 7.646 -6.753 -8.356 1.00 87.44 92 ILE A CA 1
ATOM 749 C C . ILE A 1 92 ? 8.324 -7.825 -9.195 1.00 87.44 92 ILE A C 1
ATOM 751 O O . ILE A 1 92 ? 9.128 -8.602 -8.677 1.00 87.44 92 ILE A O 1
ATOM 755 N N . ALA A 1 93 ? 7.986 -7.893 -10.484 1.00 79.38 93 ALA A N 1
ATOM 756 C CA . ALA A 1 93 ? 8.614 -8.833 -11.403 1.00 79.38 93 ALA A CA 1
ATOM 757 C C . ALA A 1 93 ? 10.128 -8.548 -11.441 1.00 79.38 93 ALA A C 1
ATOM 759 O O . ALA A 1 93 ? 10.560 -7.575 -12.045 1.00 79.38 93 ALA A O 1
ATOM 760 N N . SER A 1 94 ? 10.944 -9.350 -10.755 1.00 67.19 94 SER A N 1
ATOM 761 C CA . SER A 1 94 ? 12.381 -9.095 -10.576 1.00 67.19 94 SER A CA 1
ATOM 762 C C . SER A 1 94 ? 13.248 -9.920 -11.534 1.00 67.19 94 SER A C 1
ATOM 764 O O . SER A 1 94 ? 12.920 -11.060 -11.859 1.00 67.19 94 SER A O 1
ATOM 766 N N . THR A 1 95 ? 14.389 -9.355 -11.944 1.00 52.91 95 THR A N 1
ATOM 767 C CA . THR A 1 95 ? 15.659 -10.108 -12.081 1.00 52.91 95 THR A CA 1
ATOM 768 C C . THR A 1 95 ? 16.820 -9.452 -11.328 1.00 52.91 95 THR A C 1
ATOM 770 O O . THR A 1 95 ? 17.894 -10.034 -11.247 1.00 52.91 95 THR A O 1
ATOM 773 N N . ALA A 1 96 ? 16.634 -8.250 -10.785 1.00 52.38 96 ALA A N 1
ATOM 774 C CA . ALA A 1 96 ? 17.646 -7.524 -10.036 1.00 52.38 96 ALA A CA 1
ATOM 775 C C . ALA A 1 96 ? 17.022 -7.148 -8.698 1.00 52.38 96 ALA A C 1
ATOM 777 O O . ALA A 1 96 ? 15.983 -6.487 -8.668 1.00 52.38 96 ALA A O 1
ATOM 778 N N . GLN A 1 97 ? 17.628 -7.626 -7.612 1.00 54.66 97 GLN A N 1
ATOM 779 C CA . GLN A 1 97 ? 17.277 -7.259 -6.245 1.00 54.66 97 GLN A CA 1
ATOM 780 C C . GLN A 1 97 ? 17.099 -5.738 -6.192 1.00 54.66 97 GLN A C 1
ATOM 782 O O . GLN A 1 97 ? 18.052 -4.999 -6.451 1.00 54.66 97 GLN A O 1
ATOM 787 N N . LEU A 1 98 ? 15.878 -5.253 -5.918 1.00 56.31 98 LEU A N 1
ATOM 788 C CA . LEU A 1 98 ? 15.724 -3.865 -5.491 1.00 56.31 98 LEU A CA 1
ATOM 789 C C . LEU A 1 98 ? 16.711 -3.685 -4.342 1.00 56.31 98 LEU A C 1
ATOM 791 O O . LEU A 1 98 ? 16.676 -4.490 -3.417 1.00 56.31 98 LEU A O 1
ATOM 795 N N . SER A 1 99 ? 17.622 -2.721 -4.503 1.00 53.75 99 SER A N 1
ATOM 796 C CA . SER A 1 99 ? 18.795 -2.451 -3.665 1.00 53.75 99 SER A CA 1
ATOM 797 C C . SER A 1 99 ? 18.710 -3.064 -2.267 1.00 53.75 99 SER A C 1
ATOM 799 O O . SER A 1 99 ? 17.739 -2.798 -1.559 1.00 53.75 99 SER A O 1
ATOM 801 N N . GLU A 1 100 ? 19.755 -3.783 -1.844 1.00 57.44 100 GLU A N 1
ATOM 802 C CA . GLU A 1 100 ? 19.914 -4.435 -0.524 1.00 57.44 100 GLU A CA 1
ATOM 803 C C . GLU A 1 100 ? 19.572 -3.542 0.693 1.00 57.44 100 GLU A C 1
ATOM 805 O O . GLU A 1 100 ? 19.448 -4.009 1.823 1.00 57.44 100 GLU A O 1
ATOM 810 N N . THR A 1 101 ? 19.396 -2.239 0.479 1.00 70.75 101 THR A N 1
ATOM 811 C CA . THR A 1 101 ? 18.934 -1.265 1.455 1.00 70.75 101 THR A CA 1
ATOM 812 C C . THR A 1 101 ? 17.419 -1.344 1.685 1.00 70.75 101 THR A C 1
ATOM 814 O O . THR A 1 101 ? 16.582 -0.768 0.973 1.00 70.75 101 THR A O 1
ATOM 817 N N . PHE A 1 102 ? 17.059 -2.021 2.773 1.00 78.38 102 PHE A N 1
ATOM 818 C CA . PHE A 1 102 ? 15.756 -1.868 3.415 1.00 78.38 102 PHE A CA 1
ATOM 819 C C . PHE A 1 102 ? 15.520 -0.399 3.776 1.00 78.38 102 PHE A C 1
ATOM 821 O O . PHE A 1 102 ? 16.399 0.255 4.337 1.00 78.38 102 PHE A O 1
ATOM 828 N N . VAL A 1 103 ? 14.330 0.120 3.468 1.00 84.88 103 VAL A N 1
ATOM 829 C CA . VAL A 1 103 ? 13.902 1.430 3.974 1.00 84.88 103 VAL A CA 1
ATOM 830 C C . VAL A 1 103 ? 12.862 1.237 5.053 1.00 84.88 103 VAL A C 1
ATOM 832 O O . VAL A 1 103 ? 11.891 0.502 4.874 1.00 84.88 103 VAL A O 1
ATOM 835 N N . GLU A 1 104 ? 13.100 1.925 6.162 1.00 84.69 104 GLU A N 1
ATOM 836 C CA . GLU A 1 104 ? 12.259 1.920 7.347 1.00 84.69 104 GLU A CA 1
ATOM 837 C C . GLU A 1 104 ? 11.040 2.838 7.201 1.00 84.69 104 GLU A C 1
ATOM 839 O O . GLU A 1 104 ? 10.873 3.571 6.226 1.00 84.69 104 GLU A O 1
ATOM 844 N N . ASN A 1 105 ? 10.206 2.844 8.241 1.00 89.25 105 ASN A N 1
ATOM 845 C CA . ASN A 1 105 ? 9.042 3.723 8.390 1.00 89.25 105 ASN A CA 1
ATOM 846 C C . ASN A 1 105 ? 7.839 3.392 7.501 1.00 89.25 105 ASN A C 1
ATOM 848 O O . ASN A 1 105 ? 6.912 4.196 7.413 1.00 89.25 105 ASN A O 1
ATOM 852 N N . TYR A 1 106 ? 7.785 2.189 6.930 1.00 91.69 106 TYR A N 1
ATOM 853 C CA . TYR A 1 106 ? 6.549 1.675 6.347 1.00 91.69 106 TYR A CA 1
ATOM 854 C C . TYR A 1 106 ? 5.607 1.141 7.428 1.00 91.69 106 TYR A C 1
ATOM 856 O O . TYR A 1 106 ? 6.027 0.727 8.514 1.00 91.69 106 TYR A O 1
ATOM 864 N N . PHE A 1 107 ? 4.313 1.144 7.122 1.00 91.69 107 PHE A N 1
ATOM 865 C CA . PHE A 1 107 ? 3.253 0.585 7.959 1.00 91.69 107 PHE A CA 1
ATOM 866 C C . PHE A 1 107 ? 3.249 1.152 9.387 1.00 91.69 107 PHE A C 1
ATOM 868 O O . PHE A 1 107 ? 3.268 0.385 10.355 1.00 91.69 107 PHE A O 1
ATOM 875 N N . PRO A 1 108 ? 3.227 2.490 9.562 1.00 92.75 108 PRO A N 1
ATOM 876 C CA . PRO A 1 108 ? 3.264 3.079 10.894 1.00 92.75 108 PRO A CA 1
ATOM 877 C C . PRO A 1 108 ? 2.040 2.690 11.723 1.00 92.75 108 PRO A C 1
ATOM 879 O O . PRO A 1 108 ? 2.149 2.626 12.936 1.00 92.75 108 PRO A O 1
ATOM 882 N N . HIS A 1 109 ? 0.881 2.421 11.116 1.00 92.81 109 HIS A N 1
ATOM 883 C CA . HIS A 1 109 ? -0.319 2.017 11.845 1.00 92.81 109 HIS A CA 1
ATOM 884 C C . HIS A 1 109 ? -1.217 1.122 10.981 1.00 92.81 109 HIS A C 1
ATOM 886 O O . HIS A 1 109 ? -1.950 1.620 10.127 1.00 92.81 109 HIS A O 1
ATOM 892 N N . VAL A 1 110 ? -1.144 -0.194 11.217 1.00 94.12 110 VAL A N 1
ATOM 893 C CA . VAL A 1 110 ? -1.882 -1.256 10.497 1.00 94.12 110 VAL A CA 1
ATOM 894 C C . VAL A 1 110 ? -2.440 -2.317 11.467 1.00 94.12 110 VAL A C 1
ATOM 896 O O . VAL A 1 110 ? -2.082 -3.495 11.403 1.00 94.12 110 VAL A O 1
ATOM 899 N N . PRO A 1 111 ? -3.314 -1.932 12.413 1.00 94.62 111 PRO A N 1
ATOM 900 C CA . PRO A 1 111 ? -3.749 -2.805 13.506 1.00 94.62 111 PRO A CA 1
ATOM 901 C C . PRO A 1 111 ? -4.541 -4.037 13.047 1.00 94.62 111 PRO A C 1
ATOM 903 O O . PRO A 1 111 ? -4.722 -4.962 13.828 1.00 94.62 111 PRO A O 1
ATOM 906 N N . ARG A 1 112 ? -5.035 -4.051 11.803 1.00 96.44 112 ARG A N 1
ATOM 907 C CA . ARG A 1 112 ? -5.879 -5.121 11.253 1.00 96.44 112 ARG A CA 1
ATOM 908 C C . ARG A 1 112 ? -5.176 -5.990 10.212 1.00 96.44 112 ARG A C 1
ATOM 910 O O . ARG A 1 112 ? -5.832 -6.843 9.621 1.00 96.44 112 ARG A O 1
ATOM 917 N N . LEU A 1 113 ? -3.878 -5.784 9.974 1.00 96.75 113 LEU A N 1
ATOM 918 C CA . LEU A 1 113 ? -3.155 -6.511 8.934 1.00 96.75 113 LEU A CA 1
ATOM 919 C C . LEU A 1 113 ? -3.058 -7.992 9.302 1.00 96.75 113 LEU A C 1
ATOM 921 O O . LEU A 1 113 ? -2.399 -8.354 10.273 1.00 96.75 113 LEU A O 1
ATOM 925 N N . CYS A 1 114 ? -3.716 -8.835 8.511 1.00 97.62 114 CYS A N 1
ATOM 926 C CA . CYS A 1 114 ? -3.770 -10.282 8.702 1.00 97.62 114 CYS A CA 1
ATOM 927 C C . CYS A 1 114 ? -2.853 -11.029 7.730 1.00 97.62 114 CYS A C 1
ATOM 929 O O . CYS A 1 114 ? -2.405 -12.134 8.037 1.00 97.62 114 CYS A O 1
ATOM 931 N N . PHE A 1 115 ? -2.571 -10.436 6.571 1.00 97.88 115 PHE A N 1
ATOM 932 C CA . PHE A 1 115 ? -1.777 -11.042 5.511 1.00 97.88 115 PHE A CA 1
ATOM 933 C C . PHE A 1 115 ? -0.800 -10.022 4.933 1.00 97.88 115 PHE A C 1
ATOM 935 O O . PHE A 1 115 ? -1.224 -8.952 4.489 1.00 97.88 115 PHE A O 1
ATOM 942 N N . LEU A 1 116 ? 0.483 -10.379 4.927 1.00 95.88 116 LEU A N 1
ATOM 943 C CA . LEU A 1 116 ? 1.564 -9.599 4.340 1.00 95.88 116 LEU A CA 1
ATOM 944 C C . LEU A 1 116 ? 2.428 -10.498 3.455 1.00 95.88 116 LEU A C 1
ATOM 946 O O . LEU A 1 116 ? 3.053 -11.442 3.941 1.00 95.88 116 LEU A O 1
ATOM 950 N N . GLU A 1 117 ? 2.482 -10.175 2.170 1.00 95.06 117 GLU A N 1
ATOM 951 C CA . GLU A 1 117 ? 3.316 -10.859 1.190 1.00 95.06 117 GLU A CA 1
ATOM 952 C C . GLU A 1 117 ? 4.065 -9.826 0.345 1.00 95.06 117 GLU A C 1
ATOM 954 O O . GLU A 1 117 ? 3.451 -9.038 -0.374 1.00 95.06 117 GLU A O 1
ATOM 959 N N . LEU A 1 118 ? 5.391 -9.795 0.478 1.00 91.44 118 LEU A N 1
ATOM 960 C CA . LEU A 1 118 ? 6.264 -8.836 -0.196 1.00 91.44 118 LEU A CA 1
ATOM 961 C C . LEU A 1 118 ? 7.339 -9.593 -0.976 1.00 91.44 118 LEU A C 1
ATOM 963 O O . LEU A 1 118 ? 8.127 -10.324 -0.377 1.00 91.44 118 LEU A O 1
ATOM 967 N N . TRP A 1 119 ? 7.378 -9.386 -2.291 1.00 89.44 119 TRP A N 1
ATOM 968 C CA . TRP A 1 119 ? 8.356 -10.000 -3.188 1.00 89.44 119 TRP A CA 1
ATOM 969 C C . TRP A 1 119 ? 9.164 -8.941 -3.913 1.00 89.44 119 TRP A C 1
ATOM 971 O O . TRP A 1 119 ? 8.609 -8.083 -4.612 1.00 89.44 119 TRP A O 1
ATOM 981 N N . GLY A 1 120 ? 10.486 -9.035 -3.774 1.00 82.94 120 GLY A N 1
ATOM 982 C CA . GLY A 1 120 ? 11.411 -8.173 -4.499 1.00 82.94 120 GLY A CA 1
ATOM 983 C C . GLY A 1 120 ? 11.313 -6.707 -4.090 1.00 82.94 120 GLY A C 1
ATOM 984 O O . GLY A 1 120 ? 11.599 -5.847 -4.916 1.00 82.94 120 GLY A O 1
ATOM 985 N N . ILE A 1 121 ? 10.901 -6.412 -2.848 1.00 81.88 121 ILE A N 1
ATOM 986 C CA . ILE A 1 121 ? 10.788 -5.050 -2.316 1.00 81.88 121 ILE A CA 1
ATOM 987 C C . ILE A 1 121 ? 11.366 -4.914 -0.898 1.00 81.88 121 ILE A C 1
ATOM 989 O O . ILE A 1 121 ? 10.902 -5.534 0.054 1.00 81.88 121 ILE A O 1
ATOM 993 N N . GLY A 1 122 ? 12.366 -4.040 -0.741 1.00 83.44 122 GLY A N 1
ATOM 994 C CA . GLY A 1 122 ? 13.011 -3.751 0.545 1.00 83.44 122 GLY A CA 1
ATOM 995 C C . GLY A 1 122 ? 12.220 -2.760 1.406 1.00 83.44 122 GLY A C 1
ATOM 996 O O . GLY A 1 122 ? 12.628 -1.605 1.543 1.00 83.44 122 GLY A O 1
ATOM 997 N N . MET A 1 123 ? 11.085 -3.176 1.969 1.00 86.69 123 MET A N 1
ATOM 998 C CA . MET A 1 123 ? 10.321 -2.379 2.943 1.00 86.69 123 MET A CA 1
ATOM 999 C C . MET A 1 123 ? 10.434 -2.984 4.336 1.00 86.69 123 MET A C 1
ATOM 1001 O O . MET A 1 123 ? 10.146 -4.164 4.530 1.00 86.69 123 MET A O 1
ATOM 1005 N N . SER A 1 124 ? 10.799 -2.162 5.316 1.00 84.12 124 SER A N 1
ATOM 1006 C CA . SER A 1 124 ? 10.765 -2.531 6.727 1.00 84.12 124 SER A CA 1
ATOM 1007 C C . SER A 1 124 ? 9.803 -1.633 7.500 1.00 84.12 124 SER A C 1
ATOM 1009 O O . SER A 1 124 ? 9.543 -0.470 7.171 1.00 84.12 124 SER A O 1
ATOM 1011 N N . ARG A 1 125 ? 9.208 -2.218 8.536 1.00 80.69 125 ARG A N 1
ATOM 1012 C CA . ARG A 1 125 ? 8.217 -1.543 9.369 1.00 80.69 125 ARG A CA 1
ATOM 1013 C C . ARG A 1 125 ? 8.855 -0.406 10.173 1.00 80.69 125 ARG A C 1
ATOM 1015 O O . ARG A 1 125 ? 10.017 -0.489 10.558 1.00 80.69 125 ARG A O 1
ATOM 1022 N N . SER A 1 126 ? 8.066 0.613 10.515 1.00 77.00 126 SER A N 1
ATOM 1023 C CA . SER A 1 126 ? 8.457 1.611 11.513 1.00 77.00 126 SER A CA 1
ATOM 1024 C C . SER A 1 126 ? 8.827 0.961 12.863 1.00 77.00 126 SER A C 1
ATOM 1026 O O . SER A 1 126 ? 8.035 0.177 13.402 1.00 77.00 126 SER A O 1
ATOM 1028 N N . PRO A 1 127 ? 9.976 1.320 13.468 1.00 73.94 127 PRO A N 1
ATOM 1029 C CA . PRO A 1 127 ? 10.377 0.815 14.784 1.00 73.94 127 PRO A CA 1
ATOM 1030 C C . PRO A 1 127 ? 9.450 1.289 15.916 1.00 73.94 127 PRO A C 1
ATOM 1032 O O . PRO A 1 127 ? 9.423 0.687 16.986 1.00 73.94 127 PRO A O 1
ATOM 1035 N N . ARG A 1 128 ? 8.651 2.340 15.682 1.00 73.81 128 ARG A N 1
ATOM 1036 C CA . ARG A 1 128 ? 7.760 2.949 16.684 1.00 73.81 128 ARG A CA 1
ATOM 1037 C C . ARG A 1 128 ? 6.487 2.147 16.969 1.00 73.81 128 ARG A C 1
ATOM 1039 O O . ARG A 1 128 ? 5.853 2.396 17.986 1.00 73.81 128 ARG A O 1
ATOM 1046 N N . ASN A 1 129 ? 6.112 1.201 16.105 1.00 69.69 129 ASN A N 1
ATOM 1047 C CA . ASN A 1 129 ? 4.926 0.362 16.290 1.00 69.69 129 ASN A CA 1
ATOM 1048 C C . ASN A 1 129 ? 5.306 -1.119 16.160 1.00 69.69 129 ASN A C 1
ATOM 1050 O O . ASN A 1 129 ? 5.318 -1.666 15.057 1.00 69.69 129 ASN A O 1
ATOM 1054 N N . PRO A 1 130 ? 5.665 -1.777 17.281 1.00 64.62 130 PRO A N 1
ATOM 1055 C CA . PRO A 1 130 ? 6.475 -2.986 17.250 1.00 64.62 130 PRO A CA 1
ATOM 1056 C C . PRO A 1 130 ? 5.714 -4.278 16.926 1.00 64.62 130 PRO A C 1
ATOM 1058 O O . PRO A 1 130 ? 6.352 -5.330 16.829 1.00 64.62 130 PRO A O 1
ATOM 1061 N N . SER A 1 131 ? 4.400 -4.264 16.666 1.00 79.81 131 SER A N 1
ATOM 1062 C CA . SER A 1 131 ? 3.680 -5.499 16.314 1.00 79.81 131 SER A CA 1
ATOM 1063 C C . SER A 1 131 ? 2.640 -5.338 15.204 1.00 79.81 131 SER A C 1
ATOM 1065 O O . SER A 1 131 ? 1.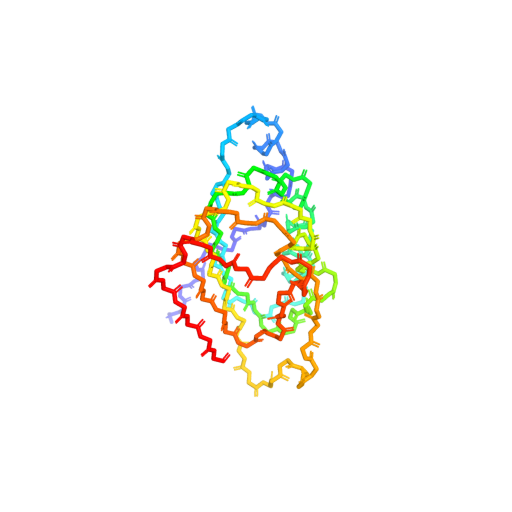976 -4.312 15.083 1.00 79.81 131 SER A O 1
ATOM 1067 N N . PHE A 1 132 ? 2.507 -6.392 14.397 1.00 88.38 132 PHE A N 1
ATOM 1068 C CA . PHE A 1 132 ? 1.319 -6.652 13.592 1.00 88.38 132 PHE A CA 1
ATOM 1069 C C . PHE A 1 132 ? 0.451 -7.642 14.376 1.00 88.38 132 PHE A C 1
ATOM 1071 O O . PHE A 1 132 ? 0.528 -8.849 14.169 1.00 88.38 132 PHE A O 1
ATOM 1078 N N . SER A 1 133 ? -0.315 -7.138 15.344 1.00 89.06 133 SER A N 1
ATOM 1079 C CA . SER A 1 133 ? -1.041 -7.962 16.324 1.00 89.06 133 SER A CA 1
ATOM 1080 C C . SER A 1 133 ? -2.030 -8.956 15.705 1.00 89.06 133 SER A C 1
ATOM 1082 O O . SER A 1 133 ? -2.348 -9.967 16.326 1.00 89.06 133 SER A O 1
ATOM 1084 N N . CYS A 1 134 ? -2.513 -8.688 14.491 1.00 94.50 134 CYS A N 1
ATOM 1085 C CA . CYS A 1 134 ? -3.443 -9.553 13.770 1.00 94.50 134 CYS A CA 1
ATOM 1086 C C . CYS A 1 134 ? -2.793 -10.410 12.673 1.00 94.50 134 CYS A C 1
ATOM 1088 O O . CYS A 1 134 ? -3.522 -11.137 11.998 1.00 94.50 134 CYS A O 1
ATOM 1090 N N . LEU A 1 135 ? -1.470 -10.350 12.478 1.00 95.75 135 LEU A N 1
ATOM 1091 C CA . LEU A 1 135 ? -0.814 -11.014 11.352 1.00 95.75 135 LEU A CA 1
ATOM 1092 C C . LEU A 1 135 ? -0.870 -12.535 11.493 1.00 95.75 135 LEU A C 1
ATOM 1094 O O . LEU A 1 135 ? -0.415 -13.101 12.483 1.00 95.75 135 LEU A O 1
ATOM 1098 N N . ARG A 1 136 ? -1.416 -13.193 10.471 1.00 96.31 136 ARG A N 1
ATOM 1099 C CA . ARG A 1 136 ? -1.547 -14.656 10.384 1.00 96.31 136 ARG A CA 1
ATOM 1100 C C . ARG A 1 136 ? -0.682 -15.247 9.284 1.00 96.31 136 ARG A C 1
ATOM 1102 O O . ARG A 1 136 ? -0.298 -16.407 9.362 1.00 96.31 136 ARG A O 1
ATOM 1109 N N . THR A 1 137 ? -0.389 -14.461 8.254 1.00 95.81 137 THR A N 1
ATOM 1110 C CA . THR A 1 137 ? 0.431 -14.892 7.125 1.00 95.81 137 THR A CA 1
ATOM 1111 C C . THR A 1 137 ? 1.485 -13.844 6.833 1.00 95.81 137 THR A C 1
ATOM 1113 O O . THR A 1 137 ? 1.157 -12.687 6.578 1.00 95.81 137 THR A O 1
ATOM 1116 N N . LEU A 1 138 ? 2.741 -14.281 6.860 1.00 94.06 138 LEU A N 1
ATOM 1117 C CA . LEU A 1 138 ? 3.900 -13.501 6.464 1.00 94.06 138 LEU A CA 1
ATOM 1118 C C . LEU A 1 138 ? 4.677 -14.291 5.417 1.00 94.06 138 LEU A C 1
ATOM 1120 O O . LEU A 1 138 ? 5.082 -15.423 5.679 1.00 94.06 138 LEU A O 1
ATOM 1124 N N . LYS A 1 139 ? 4.897 -13.684 4.257 1.00 91.50 139 LYS A N 1
ATOM 1125 C CA . LYS A 1 139 ? 5.766 -14.219 3.210 1.00 91.50 139 LYS A CA 1
ATOM 1126 C C . LYS A 1 139 ? 6.665 -13.106 2.702 1.00 91.50 139 LYS A C 1
ATOM 1128 O O . LYS A 1 139 ? 6.187 -12.034 2.338 1.00 91.50 139 LYS A O 1
ATOM 1133 N N . LEU A 1 140 ? 7.962 -13.360 2.719 1.00 85.62 140 LEU A N 1
ATOM 1134 C CA . LEU A 1 140 ? 8.992 -12.420 2.300 1.00 85.62 140 LEU A CA 1
ATOM 1135 C C . LEU A 1 140 ? 9.916 -13.165 1.341 1.00 85.62 140 LEU A C 1
ATOM 1137 O O . LEU A 1 140 ? 10.235 -14.332 1.591 1.00 85.62 140 LEU A O 1
ATOM 1141 N N . SER A 1 141 ? 10.296 -12.535 0.233 1.00 76.44 141 SER A N 1
ATOM 1142 C CA . SER A 1 141 ? 11.163 -13.132 -0.792 1.00 76.44 141 SER A CA 1
ATOM 1143 C C . SER A 1 141 ? 12.004 -12.090 -1.513 1.00 76.44 141 SER A C 1
ATOM 1145 O O . SER A 1 141 ? 11.481 -10.983 -1.795 1.00 76.44 141 SER A O 1
#